Protein AF-A0A3E3EG94-F1 (afdb_monomer)

Foldseek 3Di:
DDVVVVLVVCQVVQHWDFAQDDPQQPPDRGAWIWGHHPPDIDTDDGRGDDDDPVPDPFDFPDDPDPVDTDGD

Organism: NCBI:txid1547

Mean predicted aligned error: 11.64 Å

Sequence (72 aa):
MDIVKAIKQAQTENKCIALPNNEQCMGNGYRLKLKPYPNNLICFEFYGVQRAISQYSIAPKEIISNDWIIVD

Structure (mmCIF, N/CA/C/O backbone):
data_AF-A0A3E3EG94-F1
#
_entry.id   AF-A0A3E3EG94-F1
#
loop_
_atom_site.group_PDB
_atom_site.id
_atom_site.type_symbol
_atom_site.label_atom_id
_atom_site.label_alt_id
_atom_site.label_comp_id
_atom_site.label_asym_id
_atom_site.label_entity_id
_atom_site.label_seq_id
_atom_site.pdbx_PDB_ins_code
_atom_site.Cartn_x
_atom_site.Cartn_y
_atom_site.Cartn_z
_atom_site.occupancy
_atom_site.B_iso_or_equiv
_atom_site.auth_seq_id
_atom_site.auth_comp_id
_atom_site.auth_asym_id
_atom_site.auth_atom_id
_atom_site.pdbx_PDB_model_num
ATOM 1 N N . MET A 1 1 ? 7.272 12.063 3.566 1.00 55.62 1 MET A N 1
ATOM 2 C CA . MET A 1 1 ? 5.812 11.997 3.797 1.00 55.62 1 MET A CA 1
ATOM 3 C C . MET A 1 1 ? 5.534 10.710 4.556 1.00 55.62 1 MET A C 1
ATOM 5 O O . MET A 1 1 ? 6.051 9.681 4.147 1.00 55.62 1 MET A O 1
ATOM 9 N N . ASP A 1 2 ? 4.835 10.772 5.687 1.00 80.75 2 ASP A N 1
ATOM 10 C CA . ASP A 1 2 ? 4.581 9.597 6.532 1.00 80.75 2 ASP A CA 1
ATOM 11 C C . ASP A 1 2 ? 3.470 8.737 5.909 1.00 80.75 2 ASP A C 1
ATOM 13 O O . ASP A 1 2 ? 2.303 9.137 5.871 1.00 80.75 2 ASP A O 1
ATOM 17 N N . ILE A 1 3 ? 3.848 7.573 5.378 1.00 80.12 3 ILE A N 1
ATOM 18 C CA . ILE A 1 3 ? 2.937 6.657 4.683 1.00 80.12 3 ILE A CA 1
ATOM 19 C C . ILE A 1 3 ? 1.807 6.168 5.598 1.00 80.12 3 ILE A C 1
ATOM 21 O O . ILE A 1 3 ? 0.684 5.985 5.135 1.00 80.12 3 ILE A O 1
ATOM 25 N N . VAL A 1 4 ? 2.060 6.045 6.907 1.00 83.19 4 VAL A N 1
ATOM 26 C CA . VAL A 1 4 ? 1.057 5.616 7.889 1.00 83.19 4 VAL A CA 1
ATOM 27 C C . VAL A 1 4 ? -0.018 6.687 8.048 1.00 83.19 4 VAL A C 1
ATOM 29 O O . VAL A 1 4 ? -1.206 6.366 8.089 1.00 83.19 4 VAL A O 1
ATOM 32 N N . LYS A 1 5 ? 0.369 7.969 8.080 1.00 86.69 5 LYS A N 1
ATOM 33 C CA . LYS A 1 5 ? -0.597 9.081 8.111 1.00 86.69 5 LYS A CA 1
ATOM 34 C C . LYS A 1 5 ? -1.437 9.133 6.839 1.00 86.69 5 LYS A C 1
ATOM 36 O O . LYS A 1 5 ? -2.652 9.275 6.936 1.00 86.69 5 LYS A O 1
ATOM 41 N N . ALA A 1 6 ? -0.813 8.962 5.673 1.00 84.50 6 ALA A N 1
ATOM 42 C CA . ALA A 1 6 ? -1.522 8.950 4.393 1.00 84.50 6 ALA A CA 1
ATOM 43 C C . ALA A 1 6 ? -2.540 7.798 4.303 1.00 84.50 6 ALA A C 1
ATOM 45 O O . ALA A 1 6 ? -3.667 8.009 3.859 1.00 84.50 6 ALA A O 1
ATOM 46 N N . ILE A 1 7 ? -2.176 6.602 4.782 1.00 86.19 7 ILE A N 1
ATOM 47 C CA . ILE A 1 7 ? -3.079 5.445 4.869 1.00 86.19 7 ILE A CA 1
ATOM 48 C C . ILE A 1 7 ? -4.271 5.755 5.777 1.00 86.19 7 ILE A C 1
ATOM 50 O O . ILE A 1 7 ? -5.411 5.594 5.349 1.00 86.19 7 ILE A O 1
ATOM 54 N N . LYS A 1 8 ? -4.024 6.238 7.003 1.00 87.81 8 LYS A N 1
ATOM 55 C CA . LYS A 1 8 ? -5.091 6.556 7.967 1.00 87.81 8 LYS A CA 1
ATOM 56 C C . LYS A 1 8 ? -6.046 7.622 7.436 1.00 87.81 8 LYS A C 1
ATOM 58 O O . LYS A 1 8 ? -7.256 7.478 7.556 1.00 87.81 8 LYS A O 1
ATOM 63 N N . GLN A 1 9 ? -5.514 8.670 6.812 1.00 89.62 9 GLN A N 1
ATOM 64 C CA . GLN A 1 9 ? -6.332 9.716 6.207 1.00 89.62 9 GLN A CA 1
ATOM 65 C C . GLN A 1 9 ? -7.191 9.166 5.061 1.00 89.62 9 GLN A C 1
ATOM 67 O O . GLN A 1 9 ? -8.390 9.426 5.008 1.00 89.62 9 GLN A O 1
ATOM 72 N N . ALA A 1 10 ? -6.613 8.350 4.180 1.00 88.81 10 ALA A N 1
ATOM 73 C CA . ALA A 1 10 ? -7.351 7.742 3.082 1.00 88.81 10 ALA A CA 1
ATOM 74 C C . ALA A 1 10 ? -8.417 6.735 3.545 1.00 88.81 10 ALA A C 1
ATOM 76 O O . ALA A 1 10 ? -9.450 6.630 2.889 1.00 88.81 10 ALA A O 1
ATOM 77 N N . GLN A 1 11 ? -8.217 6.046 4.676 1.00 89.81 11 GLN A N 1
ATOM 78 C CA . GLN A 1 11 ? -9.261 5.228 5.310 1.00 89.81 11 GLN A CA 1
ATOM 79 C C . GLN A 1 11 ? -10.439 6.094 5.755 1.00 89.81 11 GLN A C 1
ATOM 81 O O . GLN A 1 11 ? -11.577 5.800 5.394 1.00 89.81 11 GLN A O 1
ATOM 86 N N . THR A 1 12 ? -10.169 7.176 6.493 1.00 90.75 12 THR A N 1
ATOM 87 C CA . THR A 1 12 ? -11.201 8.114 6.965 1.00 90.75 12 THR A CA 1
ATOM 88 C C . THR A 1 12 ? -11.972 8.734 5.802 1.00 90.75 12 THR A C 1
ATOM 90 O O . THR A 1 12 ? -13.188 8.879 5.866 1.00 90.75 12 THR A O 1
ATOM 93 N N . GLU A 1 13 ? -11.277 9.070 4.716 1.00 90.62 13 GLU A N 1
ATOM 94 C CA . GLU A 1 13 ? -11.871 9.678 3.523 1.00 90.62 13 GLU A CA 1
ATOM 95 C C . GLU A 1 13 ? -12.434 8.652 2.519 1.00 90.62 13 GLU A C 1
ATOM 97 O O . GLU A 1 13 ? -12.990 9.052 1.497 1.00 90.62 13 GLU A O 1
ATOM 102 N N . ASN A 1 14 ? -12.294 7.344 2.777 1.00 87.69 14 ASN A N 1
ATOM 103 C CA . ASN A 1 14 ? -12.640 6.246 1.861 1.00 87.69 14 ASN A CA 1
ATOM 104 C C . ASN A 1 14 ? -12.059 6.428 0.438 1.00 87.69 14 ASN A C 1
ATOM 106 O O . ASN A 1 14 ? -12.724 6.193 -0.576 1.00 87.69 14 ASN A O 1
ATOM 110 N N . LYS A 1 15 ? -10.798 6.861 0.354 1.00 89.12 15 LYS A N 1
ATOM 111 C CA . LYS A 1 15 ? -10.073 7.124 -0.898 1.00 89.12 15 LYS A CA 1
ATOM 112 C C . LYS A 1 15 ? -8.985 6.087 -1.153 1.00 89.12 15 LYS A C 1
ATOM 114 O O . LYS A 1 15 ? -8.539 5.376 -0.258 1.00 89.12 15 LYS A O 1
ATOM 119 N N . CYS A 1 16 ? -8.537 6.020 -2.403 1.00 89.25 16 CYS A N 1
ATOM 120 C CA . CYS A 1 16 ? -7.323 5.287 -2.753 1.00 89.25 16 CYS A CA 1
ATOM 121 C C . CYS A 1 16 ? -6.087 6.154 -2.494 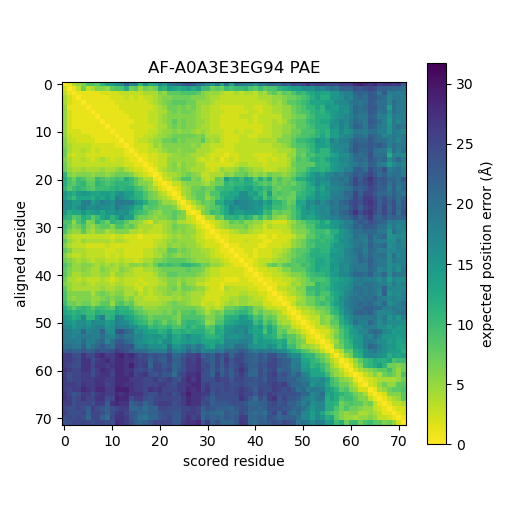1.00 89.25 16 CYS A C 1
ATOM 123 O O . CYS A 1 16 ? -6.141 7.375 -2.637 1.00 89.25 16 CYS A O 1
ATOM 125 N N . ILE A 1 17 ? -4.963 5.509 -2.1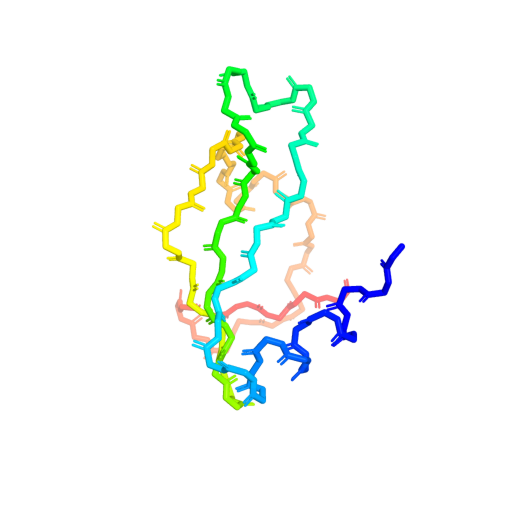93 1.00 88.50 17 ILE A N 1
ATOM 126 C CA . ILE A 1 17 ? -3.640 6.130 -2.182 1.00 88.50 17 ILE A CA 1
ATOM 127 C C . ILE A 1 17 ? -2.832 5.617 -3.366 1.00 88.50 17 ILE A C 1
ATOM 129 O O . ILE A 1 17 ? -2.869 4.431 -3.693 1.00 88.50 17 ILE A O 1
ATOM 133 N N . ALA A 1 18 ? -2.091 6.517 -3.997 1.00 85.44 18 ALA A N 1
ATOM 134 C CA . ALA A 1 18 ? -1.112 6.176 -5.012 1.00 85.44 18 ALA A CA 1
ATOM 135 C C . ALA A 1 18 ? 0.282 6.406 -4.424 1.00 85.44 18 ALA A C 1
ATOM 137 O O . ALA A 1 18 ? 0.590 7.509 -3.971 1.00 85.44 18 ALA A O 1
ATOM 138 N N . LEU A 1 19 ? 1.115 5.367 -4.394 1.00 80.56 19 LEU A N 1
ATOM 139 C CA . LEU A 1 19 ? 2.518 5.519 -4.028 1.00 80.56 19 LEU A CA 1
ATOM 140 C C . LEU A 1 19 ? 3.288 6.096 -5.217 1.00 80.56 19 LEU A C 1
ATOM 142 O O . LEU A 1 19 ? 3.073 5.644 -6.349 1.00 80.56 19 LEU A O 1
ATOM 146 N N . PRO A 1 20 ? 4.174 7.076 -4.973 1.00 71.62 20 PRO A N 1
ATOM 147 C CA . PRO A 1 20 ? 4.873 7.790 -6.031 1.00 71.62 20 PRO A CA 1
ATOM 148 C C . PRO A 1 20 ? 5.647 6.834 -6.939 1.00 71.62 20 PRO A C 1
ATOM 150 O O . PRO A 1 20 ? 6.057 5.743 -6.525 1.00 71.62 20 PRO A O 1
ATOM 153 N N . ASN A 1 21 ? 5.816 7.247 -8.196 1.00 71.38 21 ASN A N 1
ATOM 154 C CA . ASN A 1 21 ? 6.632 6.497 -9.139 1.00 71.38 21 ASN A CA 1
ATOM 155 C C . ASN A 1 21 ? 8.106 6.474 -8.685 1.00 71.38 21 ASN A C 1
ATOM 157 O O . ASN A 1 21 ? 8.540 7.249 -7.831 1.00 71.38 21 ASN A O 1
ATOM 161 N N . ASN A 1 22 ? 8.872 5.559 -9.264 1.00 68.38 22 ASN A N 1
ATOM 162 C CA . ASN A 1 22 ? 10.327 5.619 -9.275 1.00 68.38 22 ASN A CA 1
ATOM 163 C C . ASN A 1 22 ? 10.821 5.256 -10.683 1.00 68.38 22 ASN A C 1
ATOM 165 O O . ASN A 1 22 ? 10.020 4.873 -11.535 1.00 68.38 22 ASN A O 1
ATOM 169 N N . GLU A 1 23 ? 12.132 5.322 -10.918 1.00 67.75 23 GLU A N 1
ATOM 170 C CA . GLU A 1 23 ? 12.763 4.999 -12.214 1.00 67.75 23 GLU A CA 1
ATOM 171 C C . GLU A 1 23 ? 12.389 3.605 -12.756 1.00 67.75 23 GLU A C 1
ATOM 173 O O . GLU A 1 23 ? 12.445 3.359 -13.956 1.00 67.75 23 GLU A O 1
ATOM 178 N N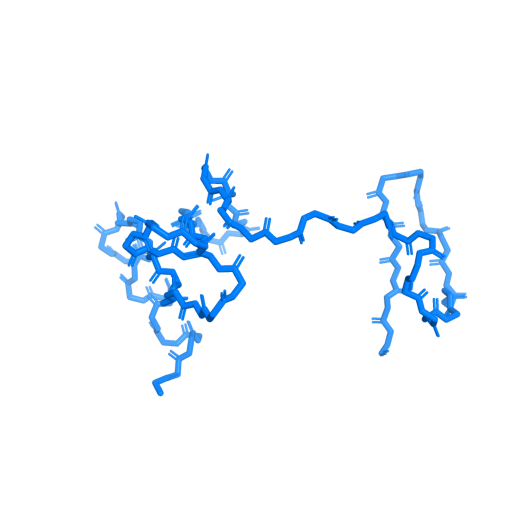 . GLN A 1 24 ? 11.948 2.696 -11.881 1.00 63.03 24 GLN A N 1
ATOM 179 C CA . GLN A 1 24 ? 11.510 1.346 -12.238 1.00 63.03 24 GLN A CA 1
ATOM 180 C C . GLN A 1 24 ? 10.062 1.276 -12.760 1.00 63.03 24 GLN A C 1
ATOM 182 O O . GLN A 1 24 ? 9.624 0.207 -13.176 1.00 63.03 24 GLN A O 1
ATOM 187 N N . CYS A 1 25 ? 9.315 2.384 -12.737 1.00 62.56 25 CYS A N 1
ATOM 188 C CA . CYS A 1 25 ? 7.937 2.500 -13.218 1.00 62.56 25 CYS A CA 1
ATOM 189 C C . CYS A 1 25 ? 7.919 3.274 -14.545 1.00 62.56 25 CYS A C 1
ATOM 191 O O . CYS A 1 25 ? 7.474 4.422 -14.596 1.00 62.56 25 CYS A O 1
ATOM 193 N N . MET A 1 26 ? 8.461 2.680 -15.615 1.00 57.16 26 MET A N 1
ATOM 194 C CA . MET A 1 26 ? 8.595 3.340 -16.920 1.00 57.16 26 MET A CA 1
ATOM 195 C C . MET A 1 26 ? 7.227 3.793 -17.467 1.00 57.16 26 MET A C 1
ATOM 197 O O . MET A 1 26 ? 6.424 2.974 -17.904 1.00 57.16 26 MET A O 1
ATOM 201 N N . GLY A 1 27 ? 6.969 5.105 -17.439 1.00 63.53 27 GLY A N 1
ATOM 202 C CA . GLY A 1 27 ? 5.848 5.753 -18.135 1.00 63.53 27 GLY A CA 1
ATOM 203 C C . GLY A 1 27 ? 4.531 5.905 -17.362 1.00 63.53 27 GLY A C 1
ATOM 204 O O . GLY A 1 27 ? 3.619 6.543 -17.880 1.00 63.53 27 GLY A O 1
ATOM 205 N N . ASN A 1 28 ? 4.416 5.389 -16.134 1.00 66.94 28 ASN A N 1
ATOM 206 C CA . ASN A 1 28 ? 3.182 5.485 -15.340 1.00 66.94 28 ASN A CA 1
ATOM 207 C C . ASN A 1 28 ? 3.292 6.534 -14.219 1.00 66.94 28 ASN A C 1
ATOM 209 O O . ASN A 1 28 ? 4.341 6.698 -13.592 1.00 66.94 28 ASN A O 1
ATOM 213 N N . GLY A 1 29 ? 2.187 7.240 -13.945 1.00 69.94 29 GLY A N 1
ATOM 214 C CA . GLY A 1 29 ? 2.144 8.341 -12.970 1.00 69.94 29 GLY A CA 1
ATOM 215 C C . GLY A 1 29 ? 2.349 7.923 -11.505 1.00 69.94 29 GLY A C 1
ATOM 216 O O . GLY A 1 29 ? 2.613 8.774 -10.660 1.00 69.94 29 GLY A O 1
ATOM 217 N N . TYR A 1 30 ? 2.243 6.630 -11.188 1.00 72.31 30 TYR A N 1
ATOM 218 C CA . TYR A 1 30 ? 2.430 6.079 -9.843 1.00 72.31 30 TYR A CA 1
ATOM 219 C C . TYR A 1 30 ? 2.860 4.605 -9.901 1.00 72.31 30 TYR A C 1
ATOM 221 O O . TYR A 1 30 ? 2.663 3.929 -10.910 1.00 72.31 30 TYR A O 1
ATOM 229 N N . ARG A 1 31 ? 3.438 4.091 -8.80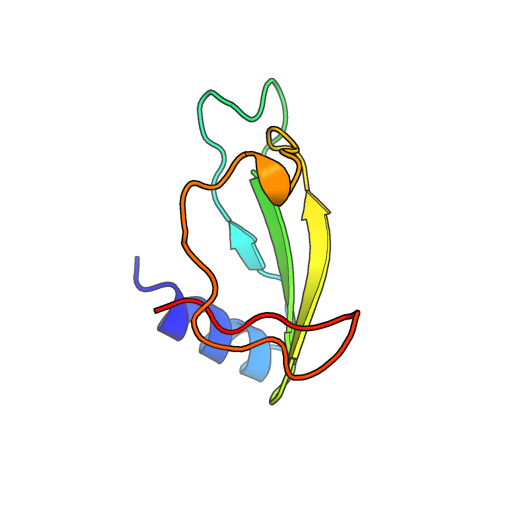7 1.00 78.00 31 ARG A N 1
ATOM 230 C CA . ARG A 1 31 ? 3.936 2.706 -8.719 1.00 78.00 31 ARG A CA 1
ATOM 231 C C . ARG A 1 31 ? 2.883 1.712 -8.250 1.00 78.00 31 ARG A C 1
ATOM 233 O O . ARG A 1 31 ? 2.847 0.580 -8.724 1.00 78.00 31 ARG A O 1
ATOM 240 N N . LEU A 1 32 ? 2.091 2.107 -7.261 1.00 83.12 32 LEU A N 1
ATOM 241 C CA . LEU A 1 32 ? 1.157 1.229 -6.567 1.00 83.12 32 LEU A CA 1
ATOM 242 C C . LEU A 1 32 ? -0.098 2.026 -6.220 1.00 83.12 32 LEU A C 1
ATOM 244 O O . LEU A 1 32 ? 0.015 3.073 -5.585 1.00 83.12 32 LEU A O 1
ATOM 248 N N . LYS A 1 33 ? -1.275 1.537 -6.597 1.00 85.06 33 LYS A N 1
ATOM 249 C CA . LYS A 1 33 ? -2.553 2.072 -6.127 1.00 85.06 33 LYS A CA 1
ATOM 250 C C . LYS A 1 33 ? -3.134 1.123 -5.104 1.00 85.06 33 LYS A C 1
ATOM 252 O O . LYS A 1 33 ? -3.460 -0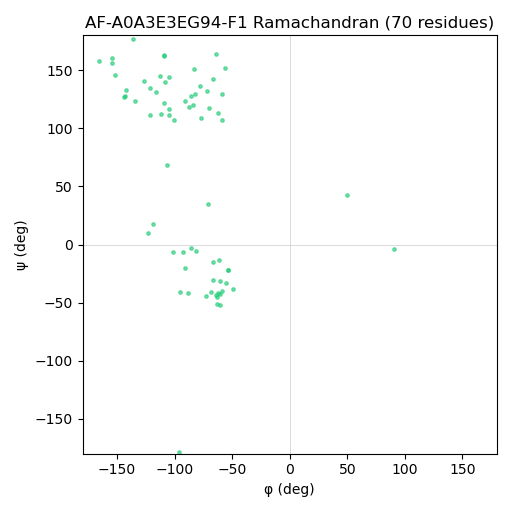.022 -5.416 1.00 85.06 33 LYS A O 1
ATOM 257 N N . LEU A 1 34 ? -3.271 1.623 -3.888 1.00 88.31 34 LEU A N 1
ATOM 258 C CA . LEU A 1 34 ? -3.819 0.888 -2.764 1.00 88.31 34 LEU A CA 1
ATOM 259 C C . LEU A 1 34 ? -5.151 1.497 -2.349 1.00 88.31 34 LEU A C 1
ATOM 261 O O . LEU A 1 34 ? -5.317 2.718 -2.344 1.00 88.31 34 LEU A O 1
ATOM 265 N N . LYS A 1 35 ? -6.074 0.650 -1.909 1.00 89.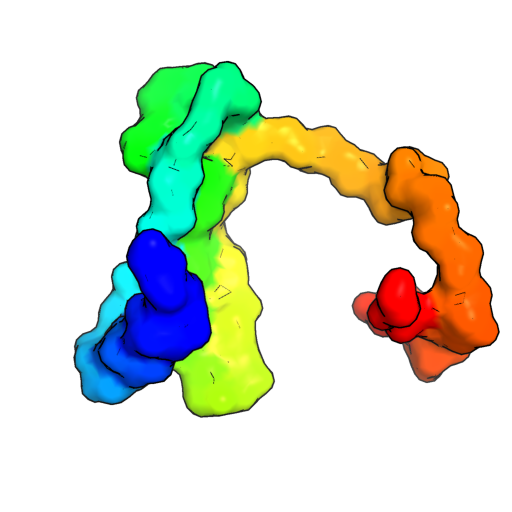00 35 LYS A N 1
ATOM 266 C CA . LYS A 1 35 ? -7.223 1.069 -1.120 1.00 89.00 35 LYS A CA 1
ATOM 267 C C . LYS A 1 35 ? -7.090 0.536 0.300 1.00 89.00 35 LYS A C 1
ATOM 269 O O . LYS A 1 35 ? -7.147 -0.680 0.500 1.00 89.00 35 LYS A O 1
ATOM 274 N N . PRO A 1 36 ? -6.893 1.430 1.277 1.00 85.81 36 PRO A N 1
ATOM 275 C CA . PRO A 1 36 ? -6.833 1.036 2.663 1.00 85.81 36 PRO A CA 1
ATOM 276 C C . PRO A 1 36 ? -8.245 0.884 3.239 1.00 85.81 36 PRO A C 1
ATOM 278 O O . PRO A 1 36 ? -9.093 1.766 3.134 1.00 85.81 36 PRO A O 1
ATOM 281 N N . TYR A 1 37 ? -8.470 -0.254 3.875 1.00 86.44 37 TYR A N 1
ATOM 282 C CA . TYR A 1 37 ? -9.608 -0.582 4.726 1.00 86.44 37 TYR A CA 1
ATOM 283 C C . TYR A 1 37 ? -9.123 -0.658 6.175 1.00 86.44 37 TYR A C 1
ATOM 285 O O . TYR A 1 37 ? -7.917 -0.801 6.383 1.00 86.44 37 TYR A O 1
ATOM 293 N N . PRO A 1 38 ? -10.012 -0.613 7.183 1.00 82.62 38 PRO A N 1
ATOM 294 C CA . PRO A 1 38 ? -9.605 -0.615 8.590 1.00 82.62 38 PRO A CA 1
ATOM 295 C C . PRO A 1 38 ? -8.602 -1.720 8.959 1.00 82.62 38 PRO A C 1
ATOM 297 O O . PRO A 1 38 ? -7.655 -1.453 9.688 1.00 82.62 38 PRO A O 1
ATOM 300 N N . ASN A 1 39 ? -8.760 -2.917 8.380 1.00 84.69 39 ASN A N 1
ATOM 301 C CA . ASN A 1 39 ? -7.939 -4.094 8.688 1.00 84.69 39 ASN A CA 1
ATOM 302 C C . ASN A 1 39 ? -7.230 -4.699 7.462 1.00 84.69 39 ASN A C 1
ATOM 304 O O . ASN A 1 39 ? -6.734 -5.818 7.543 1.00 84.69 39 ASN A O 1
ATOM 308 N N . ASN A 1 40 ? -7.235 -4.029 6.304 1.00 82.75 40 ASN A N 1
ATOM 309 C CA . ASN A 1 40 ? -6.636 -4.586 5.088 1.00 82.75 40 ASN A CA 1
ATOM 310 C C . ASN A 1 40 ? -6.183 -3.492 4.107 1.00 82.75 40 ASN A C 1
ATOM 312 O O . ASN A 1 40 ? -6.724 -2.389 4.098 1.00 82.75 40 ASN A O 1
ATOM 316 N N . LEU A 1 41 ? -5.224 -3.809 3.242 1.00 83.06 41 LEU A N 1
ATOM 317 C CA . LEU A 1 41 ? -4.769 -2.976 2.132 1.00 83.06 41 LEU A CA 1
ATOM 318 C C . LEU A 1 41 ? -4.968 -3.754 0.834 1.00 83.06 41 LEU A C 1
ATOM 320 O O . LEU A 1 41 ? -4.275 -4.734 0.579 1.00 83.06 41 LEU A O 1
ATOM 324 N N . ILE A 1 42 ? -5.901 -3.307 -0.004 1.00 85.56 42 ILE A N 1
ATOM 325 C CA . ILE A 1 42 ? -6.120 -3.923 -1.314 1.00 85.56 42 ILE A CA 1
ATOM 326 C C . ILE A 1 42 ? -5.256 -3.207 -2.346 1.00 85.56 42 ILE A C 1
ATOM 328 O O . ILE A 1 42 ? -5.375 -1.994 -2.519 1.00 85.56 42 ILE A O 1
ATOM 332 N N . CYS A 1 43 ? -4.403 -3.954 -3.044 1.00 86.25 43 CYS A N 1
ATOM 333 C CA . CYS A 1 43 ? -3.678 -3.456 -4.206 1.00 86.25 43 CYS A CA 1
ATOM 334 C C . CYS A 1 43 ? -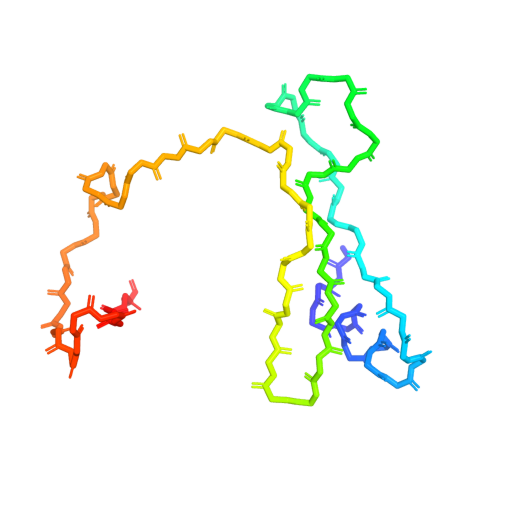4.550 -3.578 -5.457 1.00 86.25 43 CYS A C 1
ATOM 336 O O . CYS A 1 43 ? -4.959 -4.679 -5.816 1.00 86.25 43 CYS A O 1
ATOM 338 N N . PHE A 1 44 ? -4.833 -2.451 -6.109 1.00 83.31 44 PHE A N 1
ATOM 339 C CA . PHE A 1 44 ? -5.596 -2.421 -7.356 1.00 83.31 44 PHE A CA 1
ATOM 340 C C . PHE A 1 44 ? -4.703 -2.413 -8.589 1.00 83.31 44 PHE A C 1
ATOM 342 O O . PHE A 1 44 ? -5.018 -3.066 -9.577 1.00 83.31 44 PHE A O 1
ATOM 349 N N . GLU A 1 45 ? -3.611 -1.654 -8.548 1.00 82.25 45 GLU A N 1
ATOM 350 C CA . GLU A 1 45 ? -2.741 -1.450 -9.704 1.00 82.25 45 GLU A CA 1
ATOM 351 C C . GLU A 1 45 ? -1.282 -1.420 -9.230 1.00 82.25 45 GLU A C 1
ATOM 353 O O . GLU A 1 45 ? -0.961 -0.743 -8.249 1.00 82.25 45 GLU A O 1
ATOM 358 N N . PHE A 1 46 ? -0.400 -2.151 -9.917 1.00 82.19 46 PHE A N 1
ATOM 359 C CA . PHE A 1 46 ? 1.041 -2.175 -9.661 1.00 82.19 46 PHE A CA 1
ATOM 360 C C . PHE A 1 46 ? 1.810 -2.068 -10.976 1.00 82.19 46 PHE A C 1
ATOM 362 O O . PHE A 1 46 ? 1.658 -2.908 -11.858 1.00 82.19 46 PHE A O 1
ATOM 369 N N . TYR A 1 47 ? 2.669 -1.057 -11.067 1.00 75.94 47 TYR A N 1
ATOM 370 C CA . TYR A 1 47 ? 3.433 -0.713 -12.269 1.00 75.94 47 TYR A CA 1
ATOM 371 C C . TYR A 1 47 ? 4.953 -0.801 -12.057 1.00 75.94 47 TYR A C 1
ATOM 373 O O . TYR A 1 47 ? 5.719 -0.214 -12.817 1.00 75.94 47 TYR A O 1
ATOM 381 N N . GLY A 1 48 ? 5.397 -1.500 -11.006 1.00 70.38 48 GLY A N 1
ATOM 382 C CA . GLY A 1 48 ? 6.815 -1.745 -10.735 1.00 70.38 48 GLY A CA 1
ATOM 383 C C . GLY A 1 48 ? 7.310 -3.095 -11.260 1.00 70.38 48 GLY A C 1
ATOM 384 O O . GLY A 1 48 ? 6.561 -3.889 -11.825 1.00 70.38 48 GLY A O 1
ATOM 385 N N . VAL A 1 49 ? 8.589 -3.389 -11.012 1.00 66.31 49 VAL A N 1
ATOM 386 C CA . VAL A 1 49 ? 9.185 -4.693 -11.342 1.00 66.31 49 VAL A CA 1
ATOM 387 C C . VAL A 1 49 ? 8.615 -5.766 -10.415 1.00 66.31 49 VAL A C 1
ATOM 389 O O . VAL A 1 49 ? 8.814 -5.709 -9.199 1.00 66.31 49 VAL A O 1
ATOM 392 N N . GLN A 1 50 ? 7.924 -6.753 -10.985 1.00 63.22 50 GLN A N 1
ATOM 393 C CA . GLN A 1 50 ? 7.547 -7.966 -10.263 1.00 63.22 50 GLN A CA 1
ATOM 394 C C . GLN A 1 50 ? 8.793 -8.827 -10.034 1.00 63.22 50 GLN A C 1
ATOM 396 O O . GLN A 1 50 ? 9.576 -9.060 -10.954 1.00 63.22 50 GLN A O 1
ATOM 401 N N . ARG A 1 51 ? 8.980 -9.301 -8.802 1.00 57.19 51 ARG A N 1
ATOM 402 C CA . ARG A 1 51 ? 10.019 -10.273 -8.452 1.00 57.19 51 ARG A CA 1
ATOM 403 C C . ARG A 1 51 ? 9.382 -11.453 -7.742 1.00 57.19 51 ARG A C 1
ATOM 405 O O . ARG A 1 51 ? 8.469 -11.269 -6.941 1.00 57.19 51 ARG A O 1
ATOM 412 N N . ALA A 1 52 ? 9.867 -12.653 -8.041 1.00 53.94 52 ALA A N 1
ATOM 413 C CA . ALA A 1 52 ? 9.444 -13.850 -7.329 1.00 53.94 52 ALA A CA 1
ATOM 414 C C . ALA A 1 52 ? 9.930 -13.787 -5.874 1.00 53.94 52 ALA A C 1
ATOM 416 O O . ALA A 1 52 ? 11.050 -13.346 -5.616 1.00 53.94 52 ALA A O 1
ATOM 417 N N . ILE A 1 53 ? 9.111 -14.266 -4.932 1.00 56.38 53 ILE A N 1
ATOM 418 C CA . ILE A 1 53 ? 9.453 -14.295 -3.499 1.00 56.38 53 ILE A CA 1
ATOM 419 C C . ILE A 1 53 ? 10.772 -15.040 -3.244 1.00 56.38 53 ILE A C 1
ATOM 421 O O . ILE A 1 53 ? 11.553 -14.630 -2.394 1.00 56.38 53 ILE A O 1
ATOM 425 N N . SER A 1 54 ? 11.069 -16.062 -4.055 1.00 56.16 54 SER A N 1
ATOM 426 C CA . SER A 1 54 ? 12.310 -16.845 -4.006 1.00 56.16 54 SER A CA 1
ATOM 427 C C . SER A 1 54 ? 13.586 -16.036 -4.269 1.00 56.16 54 SER A C 1
ATOM 429 O O . SER A 1 54 ? 14.680 -16.531 -4.022 1.00 56.16 54 SER A O 1
ATOM 431 N N . GLN A 1 55 ? 13.466 -14.808 -4.781 1.00 53.62 55 GLN A N 1
ATOM 432 C CA . GLN A 1 55 ? 14.588 -13.902 -5.033 1.00 53.62 55 GLN A CA 1
ATOM 433 C C . GLN A 1 55 ? 14.880 -12.957 -3.860 1.00 53.62 55 GLN A C 1
ATOM 435 O O . GLN A 1 55 ? 15.858 -12.211 -3.918 1.00 53.62 55 GLN A O 1
ATOM 440 N N . TYR A 1 56 ? 14.047 -12.946 -2.816 1.00 56.44 56 TYR A N 1
ATOM 441 C CA . TYR A 1 56 ? 14.333 -12.215 -1.588 1.00 56.44 56 TYR A CA 1
ATOM 442 C C . TYR A 1 56 ? 15.140 -13.115 -0.654 1.00 56.44 56 TYR A C 1
ATOM 444 O O . TYR A 1 56 ? 14.665 -14.165 -0.230 1.00 56.44 56 TYR A O 1
ATOM 452 N N . SER A 1 57 ? 16.361 -12.694 -0.321 1.00 51.28 57 SER A N 1
ATOM 453 C CA . SER A 1 57 ? 17.290 -13.399 0.576 1.00 51.28 57 SER A CA 1
ATOM 454 C C . SER A 1 57 ? 16.855 -13.371 2.047 1.00 51.28 57 SER A C 1
ATOM 456 O O . S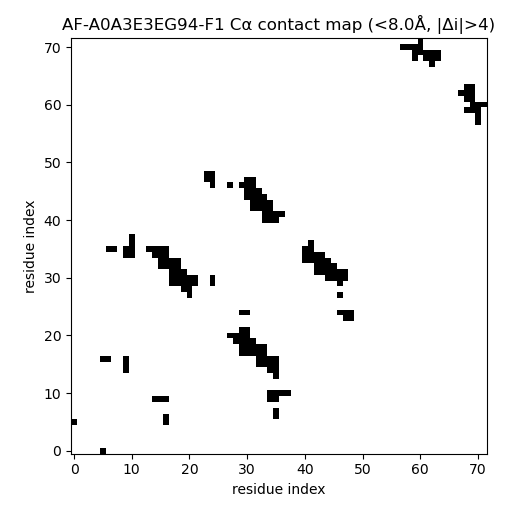ER A 1 57 ? 17.696 -13.229 2.932 1.00 51.28 57 SER A O 1
ATOM 458 N N . ILE A 1 58 ? 15.554 -13.422 2.330 1.00 54.12 58 ILE A N 1
ATOM 459 C CA . ILE A 1 58 ? 15.049 -13.355 3.695 1.00 54.12 58 ILE A CA 1
ATOM 460 C C . ILE A 1 58 ? 14.731 -14.778 4.118 1.00 54.12 58 ILE A C 1
ATOM 462 O O . ILE A 1 58 ? 13.792 -15.382 3.607 1.00 54.12 58 ILE A O 1
ATOM 466 N N . ALA A 1 59 ? 15.571 -15.330 4.994 1.00 52.06 59 ALA A N 1
ATOM 467 C CA . ALA A 1 59 ? 15.362 -16.652 5.562 1.00 52.06 59 ALA A CA 1
ATOM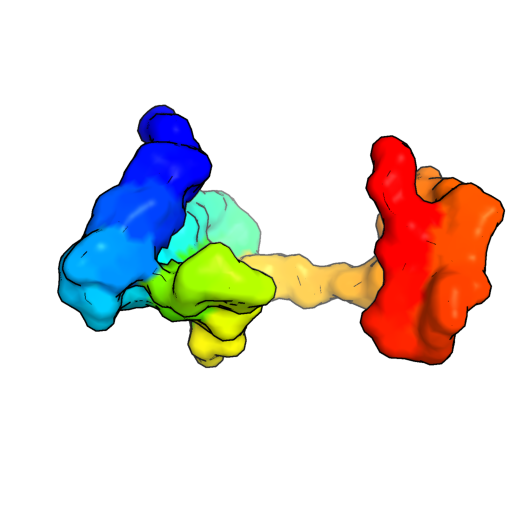 468 C C . ALA A 1 59 ? 14.050 -16.628 6.369 1.00 52.06 59 ALA A C 1
ATOM 470 O O . ALA A 1 59 ? 13.984 -15.916 7.375 1.00 52.06 59 ALA A O 1
ATOM 471 N N . PRO A 1 60 ? 12.999 -17.350 5.941 1.00 55.41 60 PRO A N 1
ATOM 472 C CA . PRO A 1 60 ? 11.743 -17.398 6.676 1.00 55.41 60 PRO A CA 1
ATOM 473 C C . PRO A 1 60 ? 11.991 -17.938 8.082 1.00 55.41 60 PRO A C 1
ATOM 475 O O . PRO A 1 60 ? 12.613 -18.993 8.217 1.00 55.41 60 PRO A O 1
ATOM 478 N N . LYS A 1 61 ? 11.506 -17.248 9.121 1.00 55.38 61 LYS A N 1
ATOM 479 C CA . LYS A 1 61 ? 11.575 -17.794 10.486 1.00 55.38 61 LYS A CA 1
ATOM 480 C C . LYS A 1 61 ? 10.582 -18.940 10.663 1.00 55.38 61 LYS A C 1
ATOM 482 O O . LYS A 1 61 ? 10.963 -19.983 11.179 1.00 55.38 61 LYS A O 1
ATOM 487 N N . GLU A 1 62 ? 9.349 -18.775 10.181 1.00 47.66 62 GLU A N 1
ATOM 488 C CA . GLU A 1 62 ? 8.290 -19.789 10.243 1.00 47.66 62 GLU A CA 1
ATOM 489 C C . GLU A 1 62 ? 7.304 -19.635 9.071 1.00 47.66 62 GLU A C 1
ATOM 491 O O . GLU A 1 62 ? 7.009 -18.522 8.622 1.00 47.66 62 GLU A O 1
ATOM 496 N N . ILE A 1 63 ? 6.780 -20.764 8.581 1.00 50.97 63 ILE A N 1
ATOM 497 C CA . ILE A 1 63 ? 5.698 -20.821 7.589 1.00 50.97 63 ILE A CA 1
ATOM 498 C C . ILE A 1 63 ? 4.425 -21.223 8.336 1.00 50.97 63 ILE A C 1
ATOM 500 O O . ILE A 1 63 ? 4.319 -22.353 8.807 1.00 50.97 63 ILE A O 1
ATOM 504 N N . ILE A 1 64 ? 3.468 -20.299 8.454 1.00 51.44 64 ILE A N 1
ATOM 505 C CA . ILE A 1 64 ? 2.205 -20.537 9.180 1.00 51.44 64 ILE A CA 1
ATOM 506 C C . ILE A 1 64 ? 1.113 -21.076 8.237 1.00 51.44 64 ILE A C 1
ATOM 508 O O . ILE A 1 64 ? 0.159 -21.712 8.678 1.00 51.44 64 ILE A O 1
ATOM 512 N N . SER A 1 65 ? 1.253 -20.868 6.924 1.00 41.56 65 SER A N 1
ATOM 513 C CA . SER A 1 65 ? 0.341 -21.363 5.887 1.00 41.56 65 SER A CA 1
ATOM 514 C C . SER A 1 65 ? 1.002 -21.236 4.509 1.00 41.56 65 SER A C 1
ATOM 516 O O . SER A 1 65 ? 1.876 -20.390 4.334 1.00 41.56 65 SER A O 1
ATOM 518 N N . ASN A 1 66 ? 0.555 -22.012 3.513 1.00 55.69 66 ASN A N 1
ATOM 519 C CA . ASN A 1 66 ? 1.011 -21.891 2.117 1.00 55.69 66 ASN A CA 1
ATOM 520 C C . ASN A 1 66 ? 0.873 -20.464 1.552 1.00 55.69 66 ASN A C 1
ATOM 522 O O . ASN A 1 66 ? 1.575 -20.114 0.607 1.00 55.69 66 ASN A O 1
ATOM 526 N N . ASP A 1 67 ? 0.001 -19.647 2.147 1.00 54.78 67 ASP A N 1
ATOM 527 C CA . ASP A 1 67 ? -0.293 -18.291 1.683 1.00 54.78 67 ASP A CA 1
ATOM 528 C C . ASP A 1 67 ? 0.413 -17.189 2.497 1.00 54.78 67 ASP A C 1
ATOM 530 O O . ASP A 1 67 ? 0.325 -16.016 2.132 1.00 54.78 67 ASP A O 1
ATOM 534 N N . TRP A 1 68 ? 1.101 -17.524 3.601 1.00 41.66 68 TRP A N 1
ATOM 535 C CA . TRP A 1 68 ? 1.679 -16.527 4.515 1.00 41.66 68 TRP A CA 1
ATOM 536 C C . TRP A 1 68 ? 3.035 -16.957 5.084 1.00 41.66 68 TRP A C 1
ATOM 538 O O . TRP A 1 68 ? 3.173 -18.019 5.695 1.00 41.66 68 TRP A O 1
ATOM 548 N N . ILE A 1 69 ? 4.022 -16.067 4.951 1.00 55.38 69 ILE A N 1
ATOM 549 C CA . ILE A 1 69 ? 5.362 -16.208 5.529 1.00 55.38 69 ILE A CA 1
ATOM 550 C C . ILE A 1 69 ? 5.623 -15.016 6.451 1.00 55.38 69 ILE A C 1
ATOM 552 O O . ILE A 1 69 ? 5.366 -13.873 6.067 1.00 55.38 69 ILE A O 1
ATOM 556 N N . ILE A 1 70 ? 6.152 -15.276 7.649 1.00 49.31 70 ILE A N 1
ATOM 557 C CA . ILE A 1 70 ? 6.625 -14.219 8.549 1.00 49.31 70 ILE A CA 1
ATOM 558 C C . ILE A 1 70 ? 8.069 -13.856 8.188 1.00 49.31 70 ILE A C 1
ATOM 560 O O . ILE A 1 70 ? 8.946 -14.720 8.117 1.00 49.31 70 ILE A O 1
ATOM 564 N N . VAL A 1 71 ? 8.291 -12.560 7.981 1.00 48.00 71 VAL A N 1
ATOM 565 C CA . VAL A 1 71 ? 9.574 -11.929 7.657 1.00 48.00 71 VAL A CA 1
ATOM 566 C C . VAL A 1 71 ? 9.926 -10.993 8.819 1.00 48.00 71 VAL A C 1
ATOM 568 O O . VAL A 1 71 ? 9.056 -10.231 9.241 1.00 48.00 71 VAL A O 1
ATOM 571 N N . ASP A 1 72 ? 11.154 -11.077 9.337 1.00 50.84 72 ASP A N 1
ATOM 572 C CA . ASP A 1 72 ? 11.702 -10.189 10.382 1.00 50.84 72 ASP A CA 1
ATOM 573 C C . ASP A 1 72 ? 12.558 -9.075 9.759 1.00 50.84 72 ASP A C 1
ATOM 575 O O . ASP A 1 72 ? 13.283 -9.384 8.781 1.00 50.84 72 ASP A O 1
#

pLDDT: mean 71.16, std 15.12, range [41.56, 90.75]

Nearest PDB structures (foldseek):
  8pk5-assembly1_A  TM=4.541E-01  e=9.977E+00  Homo sapiens

Solvent-accessible surface area (backbone atoms only — not comparable to full-atom values): 4626 Å² total; per-residue (Å²): 132,63,64,68,57,53,45,54,51,25,38,78,68,72,37,71,48,68,42,71,47,53,91,67,18,83,91,47,92,36,24,35,33,33,40,43,48,101,89,47,74,46,77,77,46,76,48,54,81,85,74,63,74,90,75,52,93,66,79,66,80,50,76,87,44,102,89,43,74,51,80,134

Radius of gyration: 14.74 Å; Cα contacts (8 Å, |Δi|>4): 95; chains: 1; bounding box: 30×34×29 Å

Secondary structure (DSSP, 8-state):
--HHHHHHHHHHTT--EEEEP-TTSTT-SEEEEEEEETTEEEEEEE-S----GGGS----SEEEETTEEE--